Protein AF-U3LPZ3-F1 (afdb_monomer_lite)

Radius of gyration: 12.35 Å; chains: 1; bounding box: 31×22×29 Å

Sequence (66 aa):
MSQATQAQRIEAGYKAFTGHQFSQAEADAYNRYTAEIEAERWPPTREFLKDQRHRFFCRTIGAEGF

pLDDT: mean 85.95, std 17.54, range [33.16, 96.81]

Secondary structure (DSSP, 8-state):
-----------TT-B-TTS-B--HHHHHHHHHHHHHHHH--SHHHHHHHHHHHHHHHHHHTT-TT-

Foldseek 3Di:
DDPPDLLDQDAQQDADPLRDGDHRVLSVVLVVLSVVLVPDDDVVVNVVSVVVSVVSVCVRSVNPPD

Structure (mmCIF, N/CA/C/O backbone):
data_AF-U3LPZ3-F1
#
_entry.id   AF-U3LPZ3-F1
#
loop_
_atom_site.group_PDB
_atom_site.id
_atom_site.type_symbol
_atom_site.label_atom_id
_atom_site.label_alt_id
_atom_site.label_comp_id
_atom_site.label_asym_id
_atom_site.label_entity_id
_atom_site.label_seq_id
_atom_site.pdbx_PDB_ins_code
_atom_site.Cartn_x
_atom_site.Cartn_y
_atom_site.Cartn_z
_atom_site.occupancy
_atom_site.B_iso_or_equiv
_atom_site.auth_seq_id
_atom_site.auth_comp_id
_atom_site.auth_asym_id
_atom_site.auth_atom_id
_atom_site.pdbx_PDB_model_num
ATOM 1 N N . MET A 1 1 ? 20.691 13.457 2.810 1.00 34.06 1 MET A N 1
ATOM 2 C CA . MET A 1 1 ? 20.319 12.250 3.576 1.00 34.06 1 MET A CA 1
ATOM 3 C C . MET A 1 1 ? 19.079 11.664 2.923 1.00 34.06 1 MET A C 1
ATOM 5 O O . MET A 1 1 ? 17.977 12.058 3.268 1.00 34.06 1 MET A O 1
ATOM 9 N N . SER A 1 2 ? 19.248 10.815 1.911 1.00 37.16 2 SER A N 1
ATOM 10 C CA . SER A 1 2 ? 18.110 10.205 1.218 1.00 37.16 2 SER A CA 1
ATOM 11 C C . SER A 1 2 ? 17.941 8.802 1.770 1.00 37.16 2 SER A C 1
ATOM 13 O O . SER A 1 2 ? 18.566 7.864 1.282 1.00 37.16 2 SER A O 1
ATOM 15 N N . GLN A 1 3 ? 17.156 8.667 2.841 1.00 33.16 3 GLN A N 1
ATOM 16 C CA . GLN A 1 3 ? 16.620 7.360 3.198 1.00 33.16 3 GLN A CA 1
ATOM 17 C C . GLN A 1 3 ? 15.696 6.965 2.048 1.00 33.16 3 GLN A C 1
ATOM 19 O O . GLN A 1 3 ? 14.569 7.442 1.952 1.00 33.16 3 GLN A O 1
ATOM 24 N N . ALA A 1 4 ? 16.215 6.161 1.121 1.00 37.47 4 ALA A N 1
ATOM 25 C CA . ALA A 1 4 ? 15.382 5.401 0.212 1.00 37.47 4 ALA A CA 1
ATOM 26 C C . ALA A 1 4 ? 14.461 4.570 1.107 1.00 37.47 4 ALA A C 1
ATOM 28 O O . ALA A 1 4 ? 14.915 3.660 1.798 1.00 37.47 4 ALA A O 1
ATOM 29 N N . THR A 1 5 ? 13.203 4.987 1.188 1.00 41.03 5 THR A N 1
ATOM 30 C CA . THR A 1 5 ? 12.158 4.382 2.000 1.00 41.03 5 THR A CA 1
ATOM 31 C C . THR A 1 5 ? 12.038 2.925 1.587 1.00 41.03 5 THR A C 1
ATOM 33 O O . THR A 1 5 ? 11.419 2.595 0.575 1.00 41.03 5 THR A O 1
ATOM 36 N N . GLN A 1 6 ? 12.661 2.039 2.367 1.00 44.53 6 GLN A N 1
ATOM 37 C CA . GLN A 1 6 ? 12.287 0.638 2.391 1.00 44.53 6 GLN A CA 1
ATOM 38 C C . GLN A 1 6 ? 10.775 0.638 2.580 1.00 44.53 6 GLN A C 1
ATOM 40 O O . GLN A 1 6 ? 10.259 1.254 3.510 1.00 44.53 6 GLN A O 1
ATOM 45 N N . ALA A 1 7 ? 10.073 0.060 1.617 1.00 55.03 7 ALA A N 1
ATOM 46 C CA . ALA A 1 7 ? 8.650 -0.173 1.670 1.00 55.03 7 ALA A CA 1
ATOM 47 C C . ALA A 1 7 ? 8.324 -0.908 2.978 1.00 55.03 7 ALA A C 1
ATOM 49 O O . ALA A 1 7 ? 8.441 -2.126 3.038 1.00 55.03 7 ALA A O 1
ATOM 50 N N . GLN A 1 8 ? 8.000 -0.169 4.041 1.00 72.56 8 GLN A N 1
ATOM 51 C CA . GLN A 1 8 ? 7.703 -0.760 5.336 1.00 72.56 8 GLN A CA 1
ATOM 52 C C . GLN A 1 8 ? 6.446 -1.597 5.154 1.00 72.56 8 GLN A C 1
ATOM 54 O O . GLN A 1 8 ? 5.366 -1.069 4.877 1.00 72.56 8 GLN A O 1
ATOM 59 N N . ARG A 1 9 ? 6.626 -2.918 5.220 1.00 88.44 9 ARG A N 1
ATOM 60 C CA . ARG A 1 9 ? 5.518 -3.849 5.376 1.00 88.44 9 ARG A CA 1
ATOM 61 C C . ARG A 1 9 ? 4.713 -3.416 6.596 1.00 88.44 9 ARG A C 1
ATOM 63 O O . ARG A 1 9 ? 5.289 -2.940 7.573 1.00 88.44 9 ARG A O 1
ATOM 70 N N . ILE A 1 10 ? 3.403 -3.571 6.523 1.00 91.31 10 ILE A N 1
ATOM 71 C CA . ILE A 1 10 ? 2.509 -3.267 7.640 1.00 91.31 10 ILE A CA 1
ATOM 72 C C . ILE A 1 10 ? 2.009 -4.569 8.249 1.00 91.31 10 ILE A C 1
ATOM 74 O O . ILE A 1 10 ? 1.864 -5.572 7.552 1.00 91.31 10 ILE A O 1
ATOM 78 N N . GLU A 1 11 ? 1.744 -4.554 9.544 1.00 92.75 11 GLU A N 1
ATOM 79 C CA . GLU A 1 11 ? 1.193 -5.700 10.261 1.00 92.75 11 GLU A CA 1
ATOM 80 C C . GLU A 1 11 ? -0.273 -5.449 10.618 1.00 92.75 11 GLU A C 1
ATOM 82 O O . GLU A 1 11 ? -0.743 -4.304 10.636 1.00 92.75 11 GLU A O 1
ATOM 87 N N . ALA A 1 12 ? -1.001 -6.526 10.917 1.00 93.69 12 ALA A N 1
ATOM 88 C CA . ALA A 1 12 ? -2.334 -6.411 11.487 1.00 93.69 12 ALA A CA 1
ATOM 89 C C . ALA A 1 12 ? -2.283 -5.563 12.766 1.00 93.69 12 ALA A C 1
ATOM 91 O O . ALA A 1 12 ? -1.382 -5.696 13.593 1.00 93.69 12 ALA A O 1
ATOM 92 N N . GLY A 1 13 ? -3.255 -4.675 12.925 1.00 91.12 13 GLY A N 1
ATOM 93 C CA . GLY A 1 13 ? -3.288 -3.717 14.020 1.00 91.12 13 GLY A CA 1
ATOM 94 C C . GLY A 1 13 ? -2.584 -2.393 13.723 1.00 91.12 13 GLY A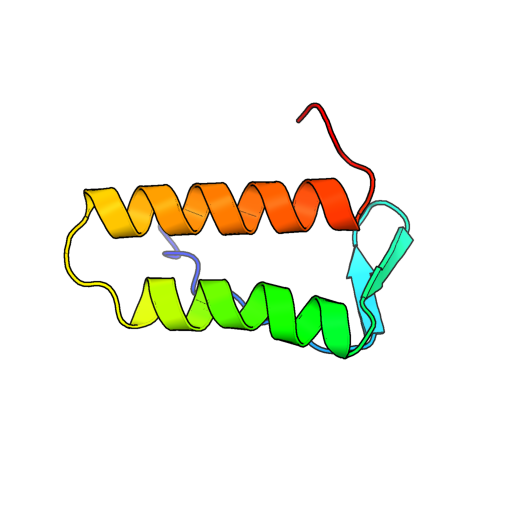 C 1
ATOM 95 O O . GLY A 1 13 ? -2.717 -1.476 14.537 1.00 91.12 13 GLY A O 1
ATOM 96 N N . TYR A 1 14 ? -1.910 -2.247 12.571 1.00 93.12 14 TYR A N 1
ATOM 97 C CA . TYR A 1 14 ? -1.382 -0.958 12.119 1.00 93.12 14 TYR A CA 1
ATOM 98 C C . TYR A 1 14 ? -2.501 0.087 12.070 1.00 93.12 14 TYR A C 1
ATOM 100 O O . TYR A 1 14 ? -3.523 -0.113 11.412 1.00 93.12 14 TYR A O 1
ATOM 108 N N . LYS A 1 15 ? -2.300 1.209 12.768 1.00 93.31 15 LYS A N 1
ATOM 109 C CA . LYS A 1 15 ? -3.255 2.314 12.829 1.00 93.31 15 LYS A CA 1
ATOM 110 C C . LYS A 1 15 ? -2.809 3.440 11.902 1.00 93.31 15 LYS A C 1
ATOM 112 O O . LYS A 1 15 ? -1.800 4.096 12.157 1.00 93.31 15 LYS A O 1
ATOM 117 N N . ALA A 1 16 ? -3.577 3.672 10.845 1.00 90.75 16 ALA A N 1
ATOM 118 C CA . ALA A 1 16 ? -3.379 4.793 9.940 1.00 90.75 16 ALA A CA 1
ATOM 119 C C . ALA A 1 16 ? -3.759 6.125 10.606 1.00 90.75 16 ALA A C 1
ATOM 121 O O . ALA A 1 16 ? -4.493 6.166 11.596 1.00 90.75 16 ALA A O 1
ATOM 122 N N . PHE A 1 17 ? -3.300 7.237 10.028 1.00 88.75 17 PHE A N 1
ATOM 123 C CA . PHE A 1 17 ? -3.572 8.582 10.551 1.00 88.75 17 PHE A CA 1
ATOM 124 C C . PHE A 1 17 ? -5.068 8.937 10.570 1.00 88.75 17 PHE A C 1
ATOM 126 O O . PHE A 1 17 ? -5.491 9.733 11.403 1.00 88.75 17 PHE A O 1
ATOM 133 N N . THR A 1 18 ? -5.875 8.329 9.694 1.00 90.81 18 THR A N 1
ATOM 134 C CA . THR A 1 18 ? -7.339 8.489 9.682 1.00 90.81 18 THR A CA 1
ATOM 135 C C . THR A 1 18 ? -8.023 7.782 10.855 1.00 90.81 18 THR A C 1
ATOM 137 O O . THR A 1 18 ? -9.221 7.939 11.062 1.00 90.81 18 THR A O 1
ATOM 140 N N . GLY A 1 19 ? -7.274 6.998 11.637 1.00 91.12 19 GLY A N 1
ATOM 141 C CA . GLY A 1 19 ? -7.789 6.158 12.710 1.00 91.12 19 GLY A CA 1
ATOM 142 C C . GLY A 1 19 ? -8.137 4.737 12.270 1.00 91.12 19 GLY A C 1
ATOM 143 O O . GLY A 1 19 ? -8.380 3.911 13.150 1.00 91.12 19 GLY A O 1
ATOM 144 N N . HIS A 1 20 ? -8.106 4.435 10.962 1.00 93.62 20 HIS A N 1
ATOM 145 C CA . HIS A 1 20 ? -8.328 3.082 10.440 1.00 93.62 20 HIS A CA 1
ATOM 146 C C . HIS A 1 20 ? -7.286 2.107 10.979 1.00 93.62 20 HIS A C 1
ATOM 148 O O . HIS A 1 20 ? -6.087 2.396 10.942 1.00 93.62 20 HIS A O 1
ATOM 154 N N . GLN A 1 21 ? -7.740 0.951 11.455 1.00 96.12 21 GLN A N 1
ATOM 155 C CA . GLN A 1 21 ? -6.870 -0.121 11.915 1.00 96.12 21 GLN A CA 1
ATOM 156 C C . GLN A 1 21 ? -6.896 -1.259 10.902 1.00 96.12 21 GLN A C 1
ATOM 158 O O . GLN A 1 21 ? -7.951 -1.827 10.637 1.00 96.12 21 GLN A O 1
ATOM 163 N N . PHE A 1 22 ? -5.729 -1.605 10.366 1.00 94.44 22 PHE A N 1
ATOM 164 C CA . PHE A 1 22 ? -5.612 -2.668 9.377 1.00 94.44 22 PHE A CA 1
ATOM 165 C C . PHE A 1 22 ? -5.900 -4.026 10.011 1.00 94.44 22 PHE A C 1
ATOM 167 O O . PHE A 1 22 ? -5.267 -4.431 10.989 1.00 94.44 22 PHE A O 1
ATOM 174 N N . SER A 1 23 ? -6.829 -4.756 9.411 1.00 96.81 23 SER A N 1
ATOM 175 C CA . SER A 1 23 ? -6.998 -6.188 9.604 1.00 96.81 23 SER A CA 1
ATOM 176 C C . SER A 1 23 ? -5.821 -6.963 9.007 1.00 96.81 23 SER A C 1
ATOM 178 O O . SER A 1 23 ? -5.038 -6.448 8.205 1.00 96.81 23 SER A O 1
ATOM 180 N N . GLN A 1 24 ? -5.728 -8.245 9.360 1.00 96.62 24 GLN A N 1
ATOM 181 C CA . GLN A 1 24 ? -4.756 -9.160 8.764 1.00 96.62 24 GLN A CA 1
ATOM 182 C C . GLN A 1 24 ? -4.876 -9.194 7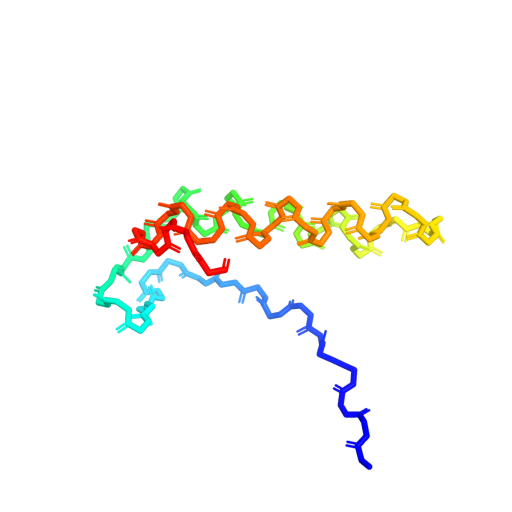.233 1.00 96.62 24 GLN A C 1
ATOM 184 O O . GLN A 1 24 ? -3.880 -9.036 6.537 1.00 96.62 24 GLN A O 1
ATOM 189 N N . ALA A 1 25 ? -6.101 -9.295 6.706 1.00 96.25 25 ALA A N 1
ATOM 190 C CA . ALA A 1 25 ? -6.340 -9.359 5.266 1.00 96.25 25 ALA A CA 1
ATOM 191 C C . ALA A 1 25 ? -5.883 -8.087 4.527 1.00 96.25 25 ALA A C 1
ATOM 193 O O . ALA A 1 25 ? -5.317 -8.173 3.438 1.00 96.25 25 ALA A O 1
ATOM 194 N N . GLU A 1 26 ? -6.097 -6.908 5.113 1.00 95.50 26 GLU A N 1
ATOM 195 C CA . GLU A 1 26 ? -5.659 -5.638 4.520 1.00 95.50 26 GLU A CA 1
ATOM 196 C C . GLU A 1 26 ? -4.136 -5.484 4.577 1.00 95.50 26 GLU A C 1
ATOM 198 O O . GLU A 1 26 ? -3.526 -5.015 3.613 1.00 95.50 26 GLU A O 1
ATOM 203 N N . ALA A 1 27 ? -3.514 -5.907 5.682 1.00 94.94 27 ALA A N 1
ATOM 204 C CA . ALA A 1 27 ? -2.064 -5.913 5.822 1.00 94.94 27 ALA A CA 1
ATOM 205 C C . ALA A 1 27 ? -1.409 -6.858 4.803 1.00 94.94 27 ALA A C 1
ATOM 207 O O . ALA A 1 27 ? -0.465 -6.467 4.114 1.00 94.94 27 ALA A O 1
ATOM 208 N N . ASP A 1 28 ? -1.949 -8.067 4.633 1.00 95.94 28 ASP A N 1
ATOM 209 C CA . ASP A 1 28 ? -1.487 -9.028 3.628 1.00 95.94 28 ASP A CA 1
ATOM 210 C C . ASP A 1 28 ? -1.645 -8.489 2.200 1.00 95.94 28 ASP A C 1
ATOM 212 O O . ASP A 1 28 ? -0.719 -8.594 1.390 1.00 95.94 28 ASP A O 1
ATOM 216 N N . ALA A 1 29 ? -2.777 -7.852 1.890 1.00 94.75 29 ALA A N 1
ATOM 217 C CA . ALA A 1 29 ? -3.007 -7.236 0.5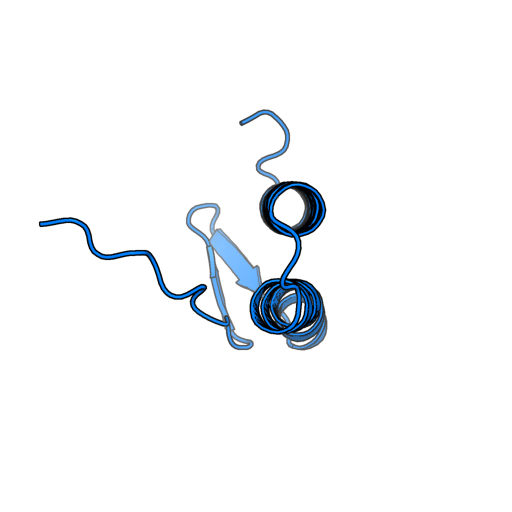86 1.00 94.75 29 ALA A CA 1
ATOM 218 C C . ALA A 1 29 ? -2.007 -6.101 0.299 1.00 94.75 29 ALA A C 1
ATOM 220 O O . ALA A 1 29 ? -1.389 -6.082 -0.768 1.00 94.75 29 ALA A O 1
ATOM 221 N N . TYR A 1 30 ? -1.769 -5.204 1.261 1.00 94.56 30 TYR A N 1
ATOM 222 C CA . TYR A 1 30 ? -0.749 -4.158 1.138 1.00 94.56 30 TYR A CA 1
ATOM 223 C C . TYR A 1 30 ? 0.660 -4.747 0.947 1.00 94.56 30 TYR A C 1
ATOM 225 O O . TYR A 1 30 ? 1.450 -4.288 0.111 1.00 94.56 30 TYR A O 1
ATOM 233 N N . ASN A 1 31 ? 0.985 -5.787 1.715 1.00 94.88 31 ASN A N 1
ATOM 234 C CA . ASN A 1 31 ? 2.291 -6.435 1.682 1.00 94.88 31 ASN A CA 1
ATOM 235 C C . ASN A 1 31 ? 2.529 -7.227 0.394 1.00 94.88 31 ASN A C 1
ATOM 237 O O . ASN A 1 31 ? 3.689 -7.398 0.013 1.00 94.88 31 ASN A O 1
ATOM 241 N N . ARG A 1 32 ? 1.471 -7.654 -0.306 1.00 94.62 32 ARG A N 1
ATOM 242 C CA . ARG A 1 32 ? 1.576 -8.274 -1.632 1.00 94.62 32 ARG A CA 1
ATOM 243 C C . ARG A 1 32 ? 2.191 -7.313 -2.643 1.00 94.62 32 ARG A C 1
ATOM 245 O O . ARG A 1 32 ? 3.224 -7.637 -3.218 1.00 94.62 32 ARG A O 1
ATOM 252 N N . TYR A 1 33 ? 1.660 -6.092 -2.735 1.00 92.25 33 TYR A N 1
ATOM 253 C CA . TYR A 1 33 ? 2.246 -5.060 -3.591 1.00 92.25 33 TYR A CA 1
ATOM 254 C C . TYR A 1 33 ? 3.690 -4.748 -3.200 1.00 92.25 33 TYR A C 1
ATOM 256 O O . TYR A 1 33 ? 4.536 -4.541 -4.061 1.00 92.25 33 TYR A O 1
ATOM 264 N N . THR A 1 34 ? 3.997 -4.735 -1.900 1.00 92.62 34 THR A N 1
ATOM 265 C CA . THR A 1 34 ? 5.373 -4.535 -1.427 1.00 92.62 34 THR A CA 1
ATOM 266 C C . THR A 1 34 ? 6.308 -5.647 -1.915 1.00 92.62 34 THR A C 1
ATOM 268 O O . THR A 1 34 ? 7.366 -5.332 -2.451 1.00 92.62 34 THR A O 1
ATOM 271 N N . ALA A 1 35 ? 5.896 -6.916 -1.833 1.00 93.75 35 ALA A N 1
ATOM 272 C CA . ALA A 1 35 ? 6.669 -8.038 -2.368 1.00 93.75 35 ALA A CA 1
ATOM 273 C C . ALA A 1 35 ? 6.872 -7.939 -3.891 1.00 93.75 35 ALA A C 1
ATOM 275 O O . ALA A 1 35 ? 7.963 -8.203 -4.393 1.00 93.75 35 ALA A O 1
ATOM 276 N N . GLU A 1 36 ? 5.836 -7.532 -4.627 1.00 93.88 36 GLU A N 1
ATOM 277 C CA . GLU A 1 36 ? 5.901 -7.362 -6.082 1.00 93.88 36 GLU A CA 1
ATOM 278 C C . GLU A 1 36 ? 6.850 -6.219 -6.478 1.00 93.88 36 GLU A C 1
ATOM 280 O O . GLU A 1 36 ? 7.668 -6.384 -7.380 1.00 93.88 36 GLU A O 1
ATOM 285 N N . ILE A 1 37 ? 6.820 -5.089 -5.761 1.00 93.31 37 ILE A N 1
ATOM 286 C CA . ILE A 1 37 ? 7.747 -3.958 -5.959 1.00 93.31 37 ILE A CA 1
ATOM 287 C C . ILE A 1 37 ? 9.203 -4.383 -5.717 1.00 93.31 37 ILE A C 1
ATOM 289 O O . ILE A 1 37 ? 10.097 -3.955 -6.452 1.00 93.31 37 ILE A O 1
ATOM 293 N N . GLU A 1 38 ? 9.443 -5.190 -4.678 1.00 92.06 38 GLU A N 1
ATOM 294 C CA . GLU A 1 38 ? 10.769 -5.712 -4.318 1.00 92.06 38 GLU A CA 1
ATOM 295 C C . GLU A 1 38 ? 11.310 -6.688 -5.374 1.00 92.06 38 GLU A C 1
ATOM 297 O O . GLU A 1 38 ? 12.508 -6.673 -5.670 1.00 92.06 38 GLU A O 1
ATOM 302 N N . ALA A 1 39 ? 10.437 -7.510 -5.963 1.00 93.94 39 ALA A N 1
ATOM 303 C CA . ALA A 1 39 ? 10.796 -8.475 -7.000 1.00 93.94 39 ALA A CA 1
ATOM 304 C C . ALA A 1 39 ? 10.963 -7.842 -8.396 1.00 93.94 39 ALA A C 1
ATOM 306 O O . ALA A 1 39 ? 11.747 -8.340 -9.209 1.00 93.94 39 ALA A O 1
ATOM 307 N N . GLU A 1 40 ? 10.249 -6.750 -8.682 1.00 94.88 40 GLU A N 1
ATOM 308 C CA . GLU A 1 40 ? 10.250 -6.096 -9.991 1.00 94.88 40 GLU A CA 1
ATOM 309 C C . GLU A 1 40 ? 11.579 -5.387 -10.274 1.00 94.88 40 GLU A C 1
ATOM 311 O O . GLU A 1 40 ? 12.061 -4.602 -9.458 1.00 94.88 40 GLU A O 1
ATOM 316 N N . ARG A 1 41 ? 12.162 -5.604 -11.457 1.00 93.88 41 ARG A N 1
ATOM 317 C CA . ARG A 1 41 ? 13.435 -4.999 -11.893 1.00 93.88 41 ARG A CA 1
ATOM 318 C C . ARG A 1 41 ? 13.248 -3.870 -12.901 1.00 93.88 41 ARG A C 1
ATOM 320 O O . ARG A 1 41 ? 14.128 -3.017 -13.015 1.00 93.88 41 ARG A O 1
ATOM 327 N N . TRP A 1 42 ? 12.136 -3.855 -13.630 1.00 95.31 42 TRP A N 1
ATOM 328 C CA . TRP A 1 42 ? 11.857 -2.866 -14.658 1.00 95.31 42 TRP A CA 1
ATOM 329 C C . TRP A 1 42 ? 11.240 -1.596 -14.038 1.00 95.31 42 TRP A C 1
ATOM 331 O O . TRP A 1 42 ? 10.187 -1.672 -13.395 1.00 95.31 42 TRP A O 1
ATOM 341 N N . PRO A 1 43 ? 11.872 -0.414 -14.200 1.00 93.56 43 PRO A N 1
ATOM 342 C CA . PRO A 1 43 ? 11.471 0.783 -13.459 1.00 93.56 43 PRO A CA 1
ATOM 343 C C . PRO A 1 43 ? 10.012 1.223 -13.668 1.00 93.56 43 PRO A C 1
ATOM 345 O O . PRO A 1 43 ? 9.365 1.528 -12.669 1.00 93.56 43 PRO A O 1
ATOM 348 N N . PRO A 1 44 ? 9.444 1.217 -14.890 1.00 95.06 44 PRO A N 1
ATOM 349 C CA . PRO A 1 44 ? 8.060 1.653 -15.067 1.00 95.06 44 PRO A CA 1
ATOM 350 C C . PRO A 1 44 ? 7.013 0.720 -14.434 1.00 95.06 44 PRO A C 1
ATOM 352 O O . PRO A 1 44 ? 6.059 1.225 -13.847 1.00 95.06 44 PRO A O 1
ATOM 355 N N . THR A 1 45 ? 7.191 -0.611 -14.442 1.00 94.19 45 THR A N 1
ATOM 356 C CA . THR A 1 45 ? 6.291 -1.508 -13.677 1.00 94.19 45 THR A CA 1
ATOM 357 C C . THR A 1 45 ? 6.456 -1.270 -12.184 1.00 94.19 45 THR A C 1
ATOM 359 O O . THR A 1 45 ? 5.469 -1.240 -11.455 1.00 94.19 45 THR A O 1
ATOM 362 N N . ARG A 1 46 ? 7.682 -1.020 -11.710 1.00 93.75 46 ARG A N 1
ATOM 363 C CA . ARG A 1 46 ? 7.908 -0.700 -10.299 1.00 93.75 46 ARG A CA 1
ATOM 364 C C . ARG A 1 46 ? 7.177 0.583 -9.882 1.00 93.75 46 ARG A C 1
ATOM 366 O O . ARG A 1 46 ? 6.600 0.618 -8.800 1.00 93.75 46 ARG A O 1
ATOM 373 N N . GLU A 1 47 ? 7.183 1.619 -10.718 1.00 93.44 47 GLU A N 1
ATOM 374 C CA . GLU A 1 47 ? 6.431 2.865 -10.488 1.00 93.44 47 GLU A CA 1
ATOM 375 C C . GLU A 1 47 ? 4.917 2.620 -10.491 1.00 93.44 47 GLU A C 1
ATOM 377 O O . GLU A 1 47 ? 4.219 3.085 -9.591 1.00 93.44 47 GLU A O 1
ATOM 382 N N . PHE A 1 48 ? 4.420 1.815 -11.434 1.00 93.44 48 PHE A N 1
ATOM 383 C CA . PHE A 1 48 ? 3.016 1.406 -11.466 1.00 93.44 48 PHE A CA 1
ATOM 384 C C . PHE A 1 48 ? 2.603 0.665 -10.185 1.00 93.44 48 PHE A C 1
ATOM 386 O O . PHE A 1 48 ? 1.599 1.008 -9.568 1.00 93.44 48 PHE A O 1
ATOM 393 N N . LEU A 1 49 ? 3.397 -0.305 -9.728 1.00 92.75 49 LEU A N 1
ATOM 394 C CA . LEU A 1 49 ? 3.111 -1.056 -8.504 1.00 92.75 49 LEU A CA 1
ATOM 395 C C 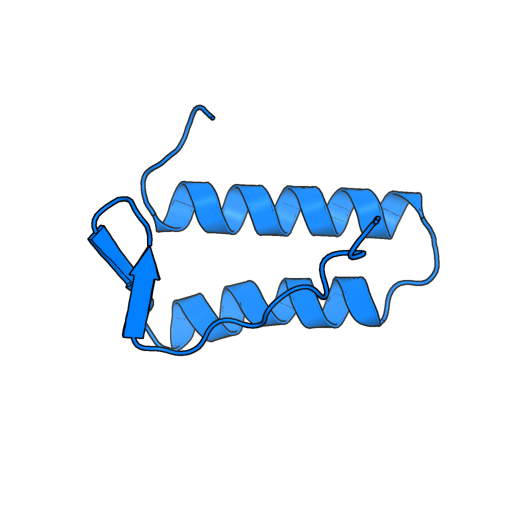. LEU A 1 49 ? 3.126 -0.161 -7.253 1.00 92.75 49 LEU A C 1
ATOM 397 O O . LEU A 1 49 ? 2.316 -0.361 -6.345 1.00 92.75 49 LEU A O 1
ATOM 401 N N . LYS A 1 50 ? 4.002 0.854 -7.200 1.00 92.75 50 LYS A N 1
ATOM 402 C CA . LYS A 1 50 ? 3.987 1.861 -6.124 1.00 9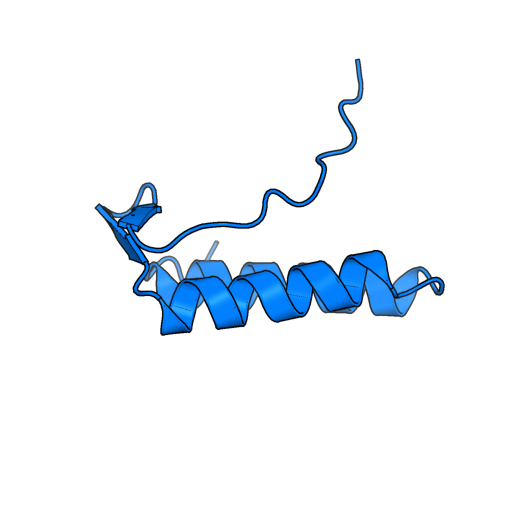2.75 50 LYS A CA 1
ATOM 403 C C . LYS A 1 50 ? 2.694 2.680 -6.128 1.00 92.75 50 LYS A C 1
ATOM 405 O O . LYS A 1 50 ? 2.128 2.877 -5.053 1.00 92.75 50 LYS A O 1
ATOM 410 N N . ASP A 1 51 ? 2.232 3.127 -7.298 1.00 93.94 51 ASP A N 1
ATOM 411 C CA . ASP A 1 51 ? 0.951 3.835 -7.447 1.00 93.94 51 ASP A CA 1
ATOM 412 C C . ASP A 1 51 ? -0.220 2.942 -7.012 1.00 93.94 51 ASP A C 1
ATOM 414 O O . ASP A 1 51 ? -1.039 3.363 -6.197 1.00 93.94 51 ASP A O 1
ATOM 418 N N . GLN A 1 52 ? -0.250 1.677 -7.441 1.00 94.31 52 GLN A N 1
ATOM 419 C CA . GLN A 1 52 ? -1.292 0.732 -7.027 1.00 94.31 52 GLN A CA 1
ATOM 420 C C . GLN A 1 52 ? -1.311 0.516 -5.512 1.00 94.31 52 GLN A C 1
ATOM 422 O O . GLN A 1 52 ? -2.376 0.575 -4.895 1.00 94.31 52 GLN A O 1
ATOM 427 N N . ARG A 1 53 ? -0.141 0.341 -4.888 1.00 94.75 53 ARG A N 1
ATOM 428 C CA . ARG A 1 53 ? -0.039 0.214 -3.429 1.00 94.75 53 ARG A CA 1
ATOM 429 C C . ARG A 1 53 ? -0.532 1.467 -2.707 1.00 94.75 53 ARG A C 1
ATOM 431 O O . ARG A 1 53 ? -1.206 1.357 -1.686 1.00 94.75 53 ARG A O 1
ATOM 438 N N . HIS A 1 54 ? -0.190 2.648 -3.219 1.00 92.75 54 HIS A N 1
ATOM 439 C CA . HIS A 1 54 ? -0.641 3.914 -2.650 1.00 92.75 54 HIS A CA 1
ATOM 440 C C . HIS A 1 54 ? -2.164 4.056 -2.744 1.00 92.75 54 HIS A C 1
ATOM 442 O O . HIS A 1 54 ? -2.813 4.313 -1.733 1.00 92.75 54 HIS A O 1
ATOM 448 N N . ARG A 1 55 ? -2.751 3.782 -3.915 1.00 93.00 55 ARG A N 1
ATOM 449 C CA . ARG A 1 55 ? -4.209 3.793 -4.106 1.00 93.00 55 ARG A CA 1
ATOM 450 C C . ARG A 1 55 ? -4.913 2.800 -3.192 1.00 93.00 55 ARG A C 1
ATOM 452 O O . ARG A 1 55 ? -5.922 3.151 -2.587 1.00 93.00 55 ARG A O 1
ATOM 459 N N . PHE A 1 56 ? -4.371 1.588 -3.061 1.00 93.81 56 PHE A N 1
ATOM 460 C CA . PHE A 1 56 ? -4.885 0.590 -2.126 1.00 93.81 56 PHE A CA 1
ATOM 461 C C . PHE A 1 56 ? -4.890 1.136 -0.695 1.00 93.81 56 PHE A C 1
ATOM 463 O O . PHE A 1 56 ? -5.919 1.077 -0.025 1.00 93.81 56 PHE A O 1
ATOM 470 N N . PHE A 1 57 ? -3.774 1.715 -0.245 1.00 93.00 57 PHE A N 1
ATOM 471 C CA . PHE A 1 57 ? -3.668 2.297 1.089 1.00 93.00 57 PHE A CA 1
ATOM 472 C C . PHE A 1 57 ? -4.683 3.427 1.299 1.00 93.00 57 PHE A C 1
ATOM 474 O O . PHE A 1 57 ? -5.472 3.349 2.236 1.00 93.00 57 PHE A O 1
ATOM 481 N N . CYS A 1 58 ? -4.727 4.424 0.408 1.00 92.31 58 CYS A N 1
ATOM 482 C CA . CYS A 1 58 ? -5.647 5.561 0.513 1.00 92.31 58 CYS A CA 1
ATOM 483 C C . CYS A 1 58 ? -7.112 5.119 0.525 1.00 92.31 58 CYS A C 1
ATOM 485 O O . CYS A 1 58 ? -7.881 5.579 1.366 1.00 92.31 58 CYS A O 1
ATOM 487 N N . ARG A 1 59 ? -7.487 4.173 -0.342 1.00 93.19 59 ARG A N 1
ATOM 488 C CA . ARG A 1 59 ? -8.840 3.608 -0.360 1.00 93.19 59 ARG A CA 1
ATOM 489 C C . ARG A 1 59 ? -9.174 2.877 0.936 1.00 93.19 59 ARG A C 1
ATOM 491 O O . ARG A 1 59 ? -10.256 3.062 1.477 1.00 93.19 59 ARG A O 1
ATOM 498 N N . THR A 1 60 ? -8.242 2.074 1.441 1.00 93.19 60 THR A N 1
ATOM 499 C CA . THR A 1 60 ? -8.435 1.286 2.668 1.00 93.19 60 THR A CA 1
ATOM 500 C C . THR A 1 60 ? -8.656 2.183 3.882 1.00 93.19 60 THR A C 1
ATOM 502 O O . THR A 1 60 ? -9.524 1.916 4.703 1.00 93.19 60 THR A O 1
ATOM 505 N N . ILE A 1 61 ? -7.912 3.286 3.979 1.00 93.12 61 ILE A N 1
ATOM 506 C CA . ILE A 1 61 ? -7.995 4.195 5.128 1.00 93.12 61 ILE A CA 1
ATOM 507 C C . ILE A 1 61 ? -9.083 5.272 4.983 1.00 93.12 61 ILE A C 1
ATOM 509 O O . ILE A 1 61 ? -9.202 6.116 5.873 1.00 93.12 61 ILE A O 1
ATOM 513 N N . GLY A 1 62 ? -9.827 5.285 3.869 1.00 91.38 62 GLY A N 1
ATOM 514 C CA . GLY A 1 62 ? -10.849 6.293 3.568 1.00 91.38 62 GLY A CA 1
ATOM 515 C C . GLY A 1 62 ? -10.301 7.679 3.202 1.00 91.38 62 GLY A C 1
ATOM 516 O O . GLY A 1 6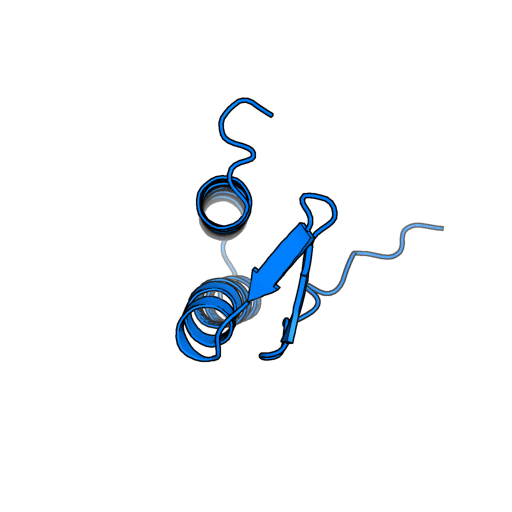2 ? -10.984 8.676 3.410 1.00 91.38 62 GLY A O 1
ATOM 517 N N . ALA A 1 63 ? -9.076 7.760 2.677 1.00 86.12 63 ALA A N 1
ATOM 518 C CA . ALA A 1 63 ? -8.422 8.995 2.232 1.00 86.12 63 ALA A CA 1
ATOM 519 C C . ALA A 1 63 ? -8.472 9.174 0.700 1.00 86.12 63 ALA A C 1
ATOM 521 O O . ALA A 1 63 ? -7.527 9.685 0.100 1.00 86.12 63 ALA A O 1
ATOM 522 N N . GLU A 1 64 ? -9.544 8.718 0.044 1.00 71.00 64 GLU A N 1
ATOM 523 C CA . GLU A 1 64 ? -9.719 8.888 -1.404 1.00 71.00 64 GLU A CA 1
ATOM 524 C C . GLU A 1 64 ? -9.775 10.390 -1.755 1.00 71.00 64 GLU A C 1
ATOM 526 O O . GLU A 1 64 ? -10.660 11.104 -1.288 1.00 71.00 64 GLU A O 1
ATOM 531 N N . GLY A 1 65 ? -8.816 10.876 -2.556 1.00 61.75 65 GLY A N 1
ATOM 532 C CA . GLY A 1 65 ? -8.730 12.284 -2.981 1.00 61.75 65 GLY A CA 1
ATOM 533 C C . GLY A 1 65 ? -7.401 13.003 -2.699 1.00 61.75 65 GLY A C 1
ATOM 534 O O . GLY A 1 65 ? -7.297 14.182 -3.037 1.00 61.75 65 GLY A O 1
ATOM 535 N N . PHE A 1 66 ? -6.411 12.319 -2.114 1.00 51.34 66 PHE A N 1
ATOM 536 C CA . PHE A 1 66 ? -5.039 12.809 -1.913 1.00 51.34 66 PHE A CA 1
ATOM 537 C C . PHE A 1 66 ? -4.038 12.131 -2.848 1.00 51.34 66 PHE A C 1
ATOM 539 O O . PHE A 1 66 ? -4.232 10.925 -3.128 1.00 51.34 66 PHE A O 1
#